Protein AF-A0A1G2RWR7-F1 (afdb_monomer_lite)

Structure (mmCIF, N/CA/C/O backbone):
data_AF-A0A1G2RWR7-F1
#
_entry.id   AF-A0A1G2RWR7-F1
#
loop_
_atom_site.group_PDB
_atom_site.id
_atom_site.type_symbol
_atom_site.label_atom_id
_atom_site.label_alt_id
_atom_site.label_comp_id
_atom_site.label_asym_id
_atom_site.label_entity_id
_atom_site.label_seq_id
_atom_site.pdbx_PDB_ins_code
_atom_site.Cartn_x
_atom_site.Cartn_y
_atom_site.Cartn_z
_atom_site.occupancy
_atom_site.B_iso_or_equiv
_atom_site.auth_seq_id
_atom_site.auth_comp_id
_atom_site.auth_asym_id
_atom_site.auth_atom_id
_atom_site.pdbx_PDB_model_num
ATOM 1 N N . MET A 1 1 ? 16.347 -1.380 3.969 1.00 46.69 1 MET A N 1
ATOM 2 C CA . MET A 1 1 ? 15.024 -1.691 3.380 1.00 46.69 1 MET A CA 1
ATOM 3 C C . MET A 1 1 ? 14.481 -0.412 2.769 1.00 46.69 1 MET A C 1
ATOM 5 O O . MET A 1 1 ? 14.583 0.623 3.415 1.00 46.69 1 MET A O 1
ATOM 9 N N . ALA A 1 2 ? 14.021 -0.449 1.518 1.00 48.72 2 ALA A N 1
ATOM 10 C CA . ALA A 1 2 ? 13.491 0.734 0.842 1.00 48.72 2 ALA A CA 1
ATOM 11 C C . ALA A 1 2 ? 12.108 1.077 1.420 1.00 48.72 2 ALA A C 1
ATOM 13 O O . ALA A 1 2 ? 11.213 0.237 1.399 1.00 48.72 2 ALA A O 1
ATOM 14 N N . ASN A 1 3 ? 11.941 2.290 1.952 1.00 57.56 3 ASN A N 1
ATOM 15 C CA . ASN A 1 3 ? 10.627 2.796 2.345 1.00 57.56 3 ASN A CA 1
ATOM 16 C C . ASN A 1 3 ? 9.786 2.991 1.080 1.00 57.56 3 ASN A C 1
ATOM 18 O O . ASN A 1 3 ? 10.165 3.758 0.195 1.00 57.56 3 ASN A O 1
ATOM 22 N N . LEU A 1 4 ? 8.658 2.289 0.987 1.00 66.19 4 LEU A N 1
ATOM 23 C CA . LEU A 1 4 ? 7.711 2.469 -0.105 1.00 66.19 4 LEU A CA 1
ATOM 24 C C . LEU A 1 4 ? 6.990 3.812 0.076 1.00 66.19 4 LEU A C 1
ATOM 26 O O . LEU A 1 4 ? 6.202 3.975 1.007 1.00 66.19 4 LEU A O 1
ATOM 30 N N . ASP A 1 5 ? 7.245 4.763 -0.818 1.00 78.06 5 ASP A N 1
ATOM 31 C CA . ASP A 1 5 ? 6.477 6.005 -0.895 1.00 78.06 5 ASP A CA 1
ATOM 32 C C . ASP A 1 5 ? 5.086 5.716 -1.492 1.00 78.06 5 ASP A C 1
ATOM 34 O O . ASP A 1 5 ? 4.953 5.303 -2.649 1.00 78.06 5 ASP A O 1
ATOM 38 N N . ILE A 1 6 ? 4.045 5.917 -0.680 1.00 74.75 6 ILE A N 1
ATOM 39 C CA . ILE A 1 6 ? 2.643 5.616 -1.010 1.00 74.75 6 ILE A CA 1
ATOM 40 C C . ILE A 1 6 ? 2.129 6.495 -2.161 1.00 74.75 6 ILE A C 1
ATOM 42 O O . ILE A 1 6 ? 1.354 6.018 -3.001 1.00 74.75 6 ILE A O 1
ATOM 46 N N . ASN A 1 7 ? 2.570 7.753 -2.235 1.00 80.00 7 ASN A N 1
ATOM 47 C CA . ASN A 1 7 ? 2.138 8.679 -3.282 1.00 80.00 7 ASN A CA 1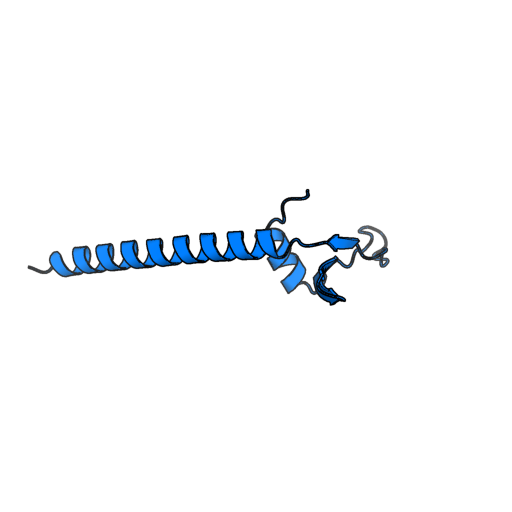
ATOM 48 C C . ASN A 1 7 ? 2.726 8.243 -4.623 1.00 80.00 7 ASN A C 1
ATOM 50 O O . ASN A 1 7 ? 1.998 8.028 -5.594 1.00 80.00 7 ASN A O 1
ATOM 54 N N . ARG A 1 8 ? 4.033 7.964 -4.632 1.00 81.06 8 ARG A N 1
ATOM 55 C CA . ARG A 1 8 ? 4.731 7.451 -5.815 1.00 81.06 8 ARG A CA 1
ATOM 56 C C . ARG A 1 8 ? 4.167 6.108 -6.285 1.00 81.06 8 ARG A C 1
ATOM 58 O O . ARG A 1 8 ? 4.012 5.898 -7.487 1.00 81.06 8 ARG A O 1
ATOM 65 N N . TYR A 1 9 ? 3.831 5.204 -5.362 1.00 81.00 9 TYR A N 1
ATOM 66 C CA . TYR A 1 9 ? 3.173 3.937 -5.698 1.00 81.00 9 TYR A CA 1
ATOM 67 C C . TYR A 1 9 ? 1.844 4.165 -6.432 1.00 81.00 9 TYR A C 1
ATOM 69 O O . TYR A 1 9 ? 1.612 3.565 -7.483 1.00 81.00 9 TYR A O 1
ATOM 77 N N . SER A 1 10 ? 0.990 5.041 -5.897 1.00 81.69 10 SER A N 1
ATOM 78 C CA . SER A 1 10 ? -0.342 5.313 -6.448 1.00 81.69 10 SER A CA 1
ATOM 79 C C . SER A 1 10 ? -0.263 5.920 -7.851 1.00 81.69 10 SER A C 1
ATOM 81 O O . SER A 1 10 ? -0.985 5.491 -8.753 1.00 81.69 10 SER A O 1
ATOM 83 N N . GLU A 1 11 ? 0.673 6.843 -8.073 1.00 85.00 11 GLU A N 1
ATOM 84 C CA . GLU A 1 11 ? 0.929 7.435 -9.390 1.00 85.00 11 GLU A CA 1
ATOM 85 C C . GLU A 1 11 ? 1.400 6.402 -10.421 1.00 85.00 11 GLU A C 1
ATOM 87 O O . GLU A 1 11 ? 0.880 6.342 -11.538 1.00 85.00 11 GLU A O 1
ATOM 92 N N . LEU A 1 12 ? 2.376 5.564 -10.061 1.00 84.81 12 LEU A N 1
ATOM 93 C CA . LEU A 1 12 ? 2.890 4.519 -10.953 1.00 84.81 12 LEU A CA 1
ATOM 94 C C . LEU A 1 12 ? 1.830 3.443 -11.231 1.00 84.81 12 LEU A C 1
ATOM 96 O O . LEU A 1 12 ? 1.763 2.892 -12.333 1.00 84.81 12 LEU A O 1
ATOM 100 N N . LYS A 1 13 ? 0.949 3.177 -10.261 1.00 84.19 13 LYS A N 1
ATOM 101 C CA . LYS A 1 13 ? -0.189 2.271 -10.430 1.00 84.19 13 LYS A CA 1
ATOM 102 C C . LYS A 1 13 ? -1.217 2.815 -11.406 1.00 84.19 13 LYS A C 1
ATOM 104 O O . LYS A 1 13 ? -1.631 2.070 -12.292 1.00 84.19 13 LYS A O 1
ATOM 109 N N . ALA A 1 14 ? -1.571 4.093 -11.293 1.00 83.81 14 ALA A N 1
ATOM 110 C CA . ALA A 1 14 ? -2.468 4.759 -12.235 1.00 83.81 14 ALA A CA 1
ATOM 111 C C . ALA A 1 14 ? -1.905 4.755 -13.668 1.00 83.81 14 ALA A C 1
ATOM 113 O O . ALA A 1 14 ? -2.649 4.564 -14.625 1.00 83.81 14 ALA A O 1
ATOM 114 N N . LYS A 1 15 ? -0.580 4.882 -13.813 1.00 85.94 15 LYS A N 1
ATOM 115 C CA . LYS A 1 15 ? 0.125 4.801 -15.105 1.00 85.94 15 LYS A CA 1
ATOM 116 C C . LYS A 1 15 ? 0.264 3.374 -15.657 1.00 85.94 15 LYS A C 1
ATOM 118 O O . LYS A 1 15 ? 0.778 3.202 -16.757 1.00 85.94 15 LYS A O 1
ATOM 123 N N . GLY A 1 16 ? -0.137 2.343 -14.909 1.00 83.81 16 GLY A N 1
ATOM 124 C CA . GLY A 1 16 ? 0.005 0.941 -15.321 1.00 83.81 16 GLY A CA 1
ATOM 125 C C . GLY A 1 16 ? 1.455 0.442 -15.381 1.00 83.81 16 GLY A C 1
ATOM 126 O O . GLY A 1 16 ? 1.716 -0.633 -15.926 1.00 83.81 16 GLY A O 1
ATOM 127 N N . THR A 1 17 ? 2.402 1.196 -14.818 1.00 86.31 17 THR A N 1
ATOM 128 C CA . THR A 1 17 ? 3.830 0.851 -14.807 1.00 86.31 17 THR A CA 1
ATOM 129 C C . THR A 1 17 ? 4.218 0.019 -13.594 1.00 86.31 17 THR A C 1
ATOM 131 O O . THR A 1 17 ? 5.337 -0.473 -13.538 1.00 86.31 17 THR A O 1
ATOM 134 N N . ILE A 1 18 ? 3.310 -0.188 -12.636 1.00 87.38 18 ILE A N 1
ATOM 135 C CA . ILE A 1 18 ? 3.564 -1.013 -11.454 1.00 87.38 18 ILE A CA 1
ATOM 136 C C . ILE A 1 18 ? 2.463 -2.051 -11.225 1.00 87.38 18 ILE A C 1
ATOM 138 O O . ILE A 1 18 ? 1.262 -1.803 -11.394 1.00 87.38 18 ILE A O 1
ATOM 142 N N . SER A 1 19 ? 2.864 -3.240 -10.798 1.00 84.94 19 SER A N 1
ATOM 143 C CA . SER A 1 19 ? 1.963 -4.346 -10.489 1.00 84.94 19 SER A CA 1
ATOM 144 C C . SER A 1 19 ? 2.388 -5.060 -9.209 1.00 84.94 19 SER A C 1
ATOM 146 O O . SER A 1 19 ? 3.531 -4.963 -8.778 1.00 84.94 19 SER A O 1
ATOM 148 N N . LEU A 1 20 ? 1.431 -5.721 -8.556 1.00 85.00 20 LEU A N 1
ATOM 149 C CA . LEU A 1 20 ? 1.692 -6.567 -7.396 1.00 85.00 20 LEU A CA 1
ATOM 150 C C . LEU A 1 20 ? 1.451 -8.006 -7.822 1.00 85.00 20 LEU A C 1
ATOM 152 O O . LEU A 1 20 ? 0.369 -8.324 -8.319 1.00 85.00 20 LEU A O 1
ATOM 156 N N . ILE A 1 21 ? 2.447 -8.857 -7.615 1.00 84.25 21 ILE A N 1
ATOM 157 C CA . ILE A 1 21 ? 2.385 -10.278 -7.937 1.00 84.25 21 ILE A CA 1
ATOM 158 C C . ILE A 1 21 ? 2.517 -11.061 -6.638 1.00 84.25 21 ILE A C 1
ATOM 160 O O . ILE A 1 21 ? 3.395 -10.799 -5.815 1.00 84.25 21 ILE A O 1
ATOM 164 N N . LYS A 1 22 ? 1.623 -12.030 -6.443 1.00 79.38 22 LYS A N 1
ATOM 165 C CA . LYS A 1 22 ? 1.690 -12.977 -5.332 1.00 79.38 22 LYS A CA 1
ATOM 166 C C . LYS A 1 22 ? 2.232 -14.300 -5.859 1.00 79.38 22 LYS A C 1
ATOM 168 O O . LYS A 1 22 ? 1.586 -14.928 -6.692 1.00 79.38 22 LYS A O 1
ATOM 173 N N . ALA A 1 23 ? 3.380 -14.733 -5.353 1.00 70.00 23 ALA A N 1
ATOM 174 C CA . ALA A 1 23 ? 4.009 -15.992 -5.739 1.00 70.00 23 ALA A CA 1
ATOM 175 C C . ALA A 1 23 ? 4.535 -16.711 -4.493 1.00 70.00 23 ALA A C 1
ATOM 177 O O . ALA A 1 23 ? 5.256 -16.123 -3.692 1.00 70.00 23 ALA A O 1
ATOM 178 N N . GLY A 1 24 ? 4.144 -17.973 -4.297 1.00 64.19 24 GLY A N 1
ATOM 179 C CA . GLY A 1 24 ? 4.735 -18.837 -3.263 1.00 64.19 24 GLY A CA 1
ATOM 180 C C . GLY A 1 24 ? 4.677 -18.300 -1.824 1.00 64.19 24 GLY A C 1
ATOM 181 O O . GLY A 1 24 ? 5.588 -18.550 -1.049 1.00 64.19 24 GLY A O 1
ATOM 182 N N . GLY A 1 25 ? 3.643 -17.532 -1.463 1.00 67.50 25 GLY A N 1
ATOM 183 C CA . GLY A 1 25 ? 3.507 -16.930 -0.125 1.00 67.50 25 GLY A CA 1
ATOM 184 C C . GLY A 1 25 ? 4.185 -15.565 0.045 1.00 67.50 25 GLY A C 1
ATOM 185 O O . GLY A 1 25 ? 3.990 -14.919 1.073 1.00 67.50 25 GLY A O 1
ATOM 186 N N . VAL A 1 26 ? 4.898 -15.088 -0.974 1.00 71.56 26 VAL A N 1
ATOM 187 C CA . VAL A 1 26 ? 5.517 -13.761 -1.018 1.00 71.56 26 VAL A CA 1
ATOM 188 C C . VAL A 1 26 ? 4.672 -12.830 -1.888 1.00 71.56 26 VAL A C 1
ATOM 190 O O . VAL A 1 26 ? 4.022 -13.260 -2.845 1.00 71.56 26 VAL A O 1
ATOM 193 N N . VAL A 1 27 ? 4.660 -11.544 -1.538 1.00 79.62 27 VAL A N 1
ATOM 194 C CA . VAL A 1 27 ? 4.135 -10.478 -2.395 1.00 79.62 27 VAL A CA 1
ATOM 195 C C . VAL A 1 27 ? 5.313 -9.663 -2.906 1.00 79.62 27 VAL A C 1
ATOM 197 O O . VAL A 1 27 ? 6.145 -9.213 -2.121 1.00 79.62 27 VAL A O 1
ATOM 200 N N . ALA A 1 28 ? 5.385 -9.494 -4.220 1.00 83.06 28 ALA A N 1
ATOM 201 C CA . ALA A 1 28 ? 6.395 -8.696 -4.891 1.00 83.06 28 ALA A CA 1
ATOM 202 C C . ALA A 1 28 ? 5.732 -7.547 -5.648 1.00 83.06 28 ALA A C 1
ATOM 204 O O . ALA A 1 28 ? 4.648 -7.695 -6.218 1.00 83.06 28 ALA A O 1
ATOM 205 N N . LEU A 1 29 ? 6.395 -6.403 -5.645 1.00 84.75 29 LEU A N 1
ATOM 206 C CA . LEU A 1 29 ? 6.054 -5.244 -6.445 1.00 84.75 29 LEU A CA 1
ATOM 207 C C . LEU A 1 29 ? 6.949 -5.259 -7.682 1.00 84.75 29 LEU A C 1
ATOM 209 O O . LEU A 1 29 ? 8.168 -5.324 -7.565 1.00 84.75 29 LEU A O 1
ATOM 213 N N . VAL A 1 30 ? 6.330 -5.246 -8.856 1.00 87.62 30 VAL A N 1
ATOM 214 C CA . VAL A 1 30 ? 7.011 -5.291 -10.150 1.00 87.62 30 VAL A CA 1
ATOM 215 C C . VAL A 1 30 ? 6.789 -3.966 -10.851 1.00 87.62 30 VAL A C 1
ATOM 217 O O . VAL A 1 30 ? 5.642 -3.593 -11.116 1.00 87.62 30 VAL A O 1
ATOM 220 N N . GLN A 1 31 ? 7.874 -3.256 -11.134 1.00 88.38 31 GLN A N 1
ATOM 221 C CA . GLN A 1 31 ? 7.862 -1.974 -11.819 1.00 88.38 31 GLN A CA 1
ATOM 222 C C . GLN A 1 31 ? 8.456 -2.115 -13.221 1.00 88.38 31 GLN A C 1
ATOM 224 O O . GLN A 1 31 ? 9.627 -2.447 -13.395 1.00 88.38 31 GLN A O 1
ATOM 229 N N . LYS A 1 32 ? 7.647 -1.785 -14.225 1.00 89.06 32 LYS A N 1
ATOM 230 C CA . LYS A 1 32 ? 8.082 -1.595 -15.604 1.00 89.06 32 LYS A CA 1
ATOM 231 C C . LYS A 1 32 ? 8.923 -0.334 -15.691 1.00 89.06 32 LYS A C 1
ATOM 233 O O . LYS A 1 32 ? 8.517 0.731 -15.214 1.00 89.06 32 LYS A O 1
ATOM 238 N N . ARG A 1 33 ? 10.085 -0.461 -16.315 1.00 85.62 33 ARG A N 1
ATOM 239 C CA . ARG A 1 33 ? 11.023 0.636 -16.515 1.00 85.62 33 ARG A CA 1
ATOM 240 C C . ARG A 1 33 ? 11.204 0.879 -18.001 1.00 85.62 33 ARG A C 1
ATOM 242 O O . ARG A 1 33 ? 11.191 -0.056 -18.793 1.00 85.62 33 ARG A O 1
ATOM 249 N N . PHE A 1 34 ? 11.374 2.143 -18.345 1.00 86.75 34 PHE A N 1
ATOM 250 C CA . PHE A 1 34 ? 11.634 2.586 -19.703 1.00 86.75 34 PHE A CA 1
ATOM 251 C C . PHE A 1 34 ? 12.817 3.539 -19.665 1.00 86.75 34 PHE A C 1
ATOM 253 O O . PHE A 1 34 ? 12.963 4.296 -18.698 1.00 86.75 34 PHE A O 1
ATOM 260 N N . ASP A 1 35 ? 13.658 3.468 -20.684 1.00 85.69 35 ASP A N 1
ATOM 261 C CA . ASP A 1 35 ? 14.687 4.468 -20.910 1.00 85.69 35 ASP A CA 1
ATOM 262 C C . ASP A 1 35 ? 14.025 5.803 -21.279 1.00 85.69 35 ASP A C 1
ATOM 264 O O . ASP A 1 35 ? 13.078 5.848 -22.067 1.00 85.69 35 ASP A O 1
ATOM 268 N N . THR A 1 36 ? 14.472 6.893 -20.661 1.00 81.25 36 THR A N 1
ATOM 269 C CA . THR A 1 36 ? 13.850 8.212 -20.829 1.00 81.25 36 THR A CA 1
ATOM 270 C C . THR A 1 36 ? 14.201 8.887 -22.150 1.00 81.25 36 THR A C 1
ATOM 272 O O . THR A 1 36 ? 13.469 9.785 -22.562 1.00 81.25 36 THR A O 1
ATOM 275 N N . GLU A 1 37 ? 15.293 8.484 -22.800 1.00 83.75 37 GLU A N 1
ATOM 276 C CA . GLU A 1 37 ? 15.762 9.063 -24.062 1.00 83.75 37 GLU A CA 1
ATOM 277 C C . GLU A 1 37 ? 15.317 8.222 -25.262 1.00 83.75 37 GLU A C 1
ATOM 279 O O . GLU A 1 37 ? 14.830 8.775 -26.249 1.00 83.75 37 GLU A O 1
ATOM 284 N N . SER A 1 38 ? 15.435 6.893 -25.176 1.00 84.94 38 SER A N 1
ATOM 285 C CA . SER A 1 38 ? 15.090 5.982 -26.275 1.00 84.94 38 SER A CA 1
ATOM 286 C C . SER A 1 38 ? 13.661 5.435 -26.206 1.00 84.94 38 SER A C 1
ATOM 288 O O . SER A 1 38 ? 13.136 4.960 -27.213 1.00 84.94 38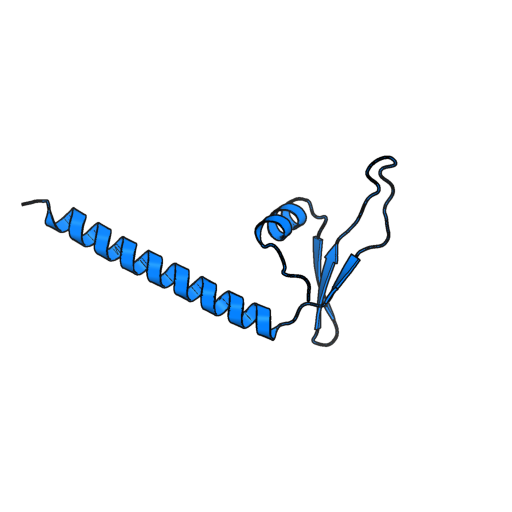 SER A O 1
ATOM 290 N N . GLY A 1 39 ? 13.012 5.487 -25.037 1.00 83.38 39 GLY A N 1
ATOM 291 C CA . GLY A 1 39 ? 11.699 4.873 -24.812 1.00 83.38 39 GLY A CA 1
ATOM 292 C C . GLY A 1 39 ? 11.728 3.341 -24.778 1.00 83.38 39 GLY A C 1
ATOM 293 O O . GLY A 1 39 ? 10.672 2.708 -24.698 1.00 83.38 39 GLY A O 1
ATOM 294 N N . GLU A 1 40 ? 12.912 2.730 -24.834 1.00 89.19 40 GLU A N 1
ATOM 295 C CA . GLU A 1 40 ? 13.058 1.279 -24.818 1.00 89.19 40 GLU A CA 1
ATOM 296 C C . GLU A 1 40 ? 12.691 0.695 -23.452 1.00 89.19 40 GLU A C 1
ATOM 298 O O . GLU A 1 40 ? 12.944 1.285 -22.398 1.00 89.19 40 GLU A O 1
ATOM 303 N N . ALA A 1 41 ? 12.083 -0.492 -23.464 1.00 87.12 41 ALA A N 1
ATOM 304 C CA . ALA A 1 41 ? 11.759 -1.212 -22.242 1.00 87.12 41 ALA A CA 1
ATOM 305 C C . ALA A 1 41 ? 13.046 -1.717 -21.575 1.00 87.12 41 ALA A C 1
ATOM 307 O O . ALA A 1 41 ? 13.811 -2.483 -22.159 1.00 87.12 41 ALA A O 1
ATOM 308 N N . LEU A 1 42 ? 13.254 -1.310 -20.327 1.00 88.56 42 LEU A N 1
ATOM 309 C CA . LEU A 1 42 ? 14.336 -1.794 -19.479 1.00 88.56 42 LEU A CA 1
ATOM 310 C C . LEU A 1 42 ? 13.869 -3.020 -18.678 1.00 88.56 42 LEU A C 1
ATOM 312 O O . LEU A 1 42 ? 12.661 -3.212 -18.497 1.00 88.56 42 LEU A O 1
ATOM 316 N N . PRO A 1 43 ? 14.804 -3.835 -18.149 1.00 88.31 43 PRO A N 1
ATOM 317 C CA . PRO A 1 43 ? 14.462 -4.924 -17.243 1.00 88.31 43 PRO A CA 1
ATOM 318 C C . PRO A 1 43 ? 13.568 -4.448 -16.095 1.00 88.31 43 PRO A C 1
ATOM 320 O O . PRO A 1 43 ? 13.811 -3.398 -15.490 1.00 88.31 43 PRO A O 1
ATOM 323 N N . GLU A 1 44 ? 12.525 -5.226 -15.807 1.00 87.62 44 GLU A N 1
ATOM 324 C CA . GLU A 1 44 ? 11.589 -4.914 -14.733 1.00 87.62 44 GLU A CA 1
ATOM 325 C C . GLU A 1 44 ? 12.295 -4.950 -13.376 1.00 87.62 44 GLU A C 1
ATOM 327 O O . GLU A 1 44 ? 13.109 -5.829 -13.083 1.00 87.62 44 GLU A O 1
ATOM 332 N N . GLU A 1 45 ? 11.956 -3.990 -12.524 1.00 85.50 45 GLU A N 1
ATOM 333 C CA . GLU A 1 45 ? 12.459 -3.937 -11.160 1.00 85.50 45 GLU A CA 1
ATOM 334 C C . GLU A 1 45 ? 11.499 -4.690 -10.238 1.00 85.50 45 GLU A C 1
ATOM 336 O O . GLU A 1 45 ? 10.310 -4.368 -10.168 1.00 85.50 45 GLU A O 1
ATOM 341 N N . VAL A 1 46 ? 12.013 -5.706 -9.540 1.00 83.69 46 VAL A N 1
ATOM 342 C CA . VAL A 1 46 ? 11.235 -6.541 -8.618 1.00 83.69 46 VAL A CA 1
ATOM 343 C C . VAL A 1 46 ? 11.647 -6.236 -7.186 1.00 83.69 46 VAL A C 1
ATOM 345 O O . VAL A 1 46 ? 12.773 -6.504 -6.771 1.00 83.69 46 VAL A O 1
ATOM 348 N N . ILE A 1 47 ? 10.706 -5.708 -6.411 1.00 81.94 47 ILE A N 1
ATOM 349 C CA . ILE A 1 47 ? 10.896 -5.341 -5.010 1.00 81.94 47 ILE A CA 1
ATOM 350 C C . ILE A 1 47 ? 10.088 -6.310 -4.149 1.00 81.94 47 ILE A C 1
ATOM 352 O O . ILE A 1 47 ? 8.863 -6.394 -4.258 1.00 81.94 47 ILE A O 1
ATOM 356 N N . GLY A 1 48 ? 10.767 -7.058 -3.279 1.00 79.25 48 GLY A N 1
ATOM 357 C CA . GLY A 1 48 ? 10.108 -7.924 -2.302 1.00 79.25 48 GLY A CA 1
ATOM 358 C C . GLY A 1 48 ? 9.380 -7.098 -1.243 1.00 79.25 48 GLY A C 1
ATOM 359 O O . GLY A 1 48 ? 9.954 -6.161 -0.689 1.00 79.25 48 GLY A O 1
ATOM 360 N N . VAL A 1 49 ? 8.127 -7.446 -0.947 1.00 77.69 49 VAL A N 1
ATOM 361 C CA . VAL A 1 49 ? 7.310 -6.717 0.027 1.00 77.69 49 VAL A CA 1
ATOM 362 C C . VAL A 1 49 ? 7.048 -7.577 1.259 1.00 77.69 49 VAL A C 1
ATOM 364 O O . VAL A 1 49 ? 6.528 -8.692 1.170 1.00 77.69 49 VAL A O 1
ATOM 367 N N . ASN A 1 50 ? 7.377 -7.041 2.435 1.00 79.31 50 ASN A N 1
ATOM 368 C CA . ASN A 1 50 ? 7.108 -7.702 3.704 1.00 79.31 50 ASN A CA 1
ATOM 369 C C . ASN A 1 50 ? 5.625 -7.551 4.086 1.00 79.31 50 ASN A C 1
ATOM 371 O O . ASN A 1 50 ? 5.149 -6.474 4.448 1.00 79.31 50 ASN A O 1
ATOM 375 N N . LEU A 1 51 ? 4.884 -8.660 4.042 1.00 77.50 51 LEU A N 1
ATOM 376 C CA . LEU A 1 51 ? 3.461 -8.693 4.389 1.00 77.50 51 LEU A CA 1
ATOM 377 C C . LEU A 1 51 ? 3.170 -8.280 5.837 1.00 77.50 51 LEU A C 1
ATOM 379 O O . LEU A 1 51 ? 2.077 -7.782 6.109 1.00 77.50 51 LEU A O 1
ATOM 383 N N . LYS A 1 52 ? 4.107 -8.505 6.765 1.00 81.25 52 LYS A N 1
ATOM 384 C CA . LYS A 1 52 ? 3.928 -8.120 8.168 1.00 81.25 52 LYS A CA 1
ATOM 385 C C . LYS A 1 52 ? 3.920 -6.597 8.307 1.00 81.25 52 LYS A C 1
ATOM 387 O O . LYS A 1 52 ? 2.957 -6.050 8.834 1.00 81.25 52 LYS A O 1
ATOM 392 N N . GLU A 1 53 ? 4.920 -5.931 7.736 1.00 79.56 53 GLU A N 1
ATOM 393 C CA . GLU A 1 53 ? 5.034 -4.465 7.737 1.00 79.56 53 GLU A CA 1
ATOM 394 C C . GLU A 1 53 ? 3.838 -3.805 7.036 1.00 79.56 53 GLU A C 1
ATOM 396 O O . GLU A 1 53 ? 3.271 -2.842 7.548 1.00 79.56 53 GLU A O 1
ATOM 401 N N . LEU A 1 54 ? 3.367 -4.368 5.914 1.00 78.25 54 LEU A N 1
ATOM 402 C CA . LEU A 1 54 ? 2.157 -3.875 5.243 1.00 78.25 54 LEU A CA 1
ATOM 403 C C . LEU A 1 54 ? 0.901 -3.974 6.118 1.00 78.25 54 LEU A C 1
ATOM 405 O O . LEU A 1 54 ? 0.047 -3.086 6.081 1.00 78.25 54 LEU A O 1
ATOM 409 N N . ARG A 1 55 ? 0.749 -5.059 6.886 1.00 83.56 55 ARG A N 1
ATOM 410 C CA . ARG A 1 55 ? -0.399 -5.233 7.788 1.00 83.56 55 ARG A CA 1
ATOM 411 C C . ARG A 1 55 ? -0.354 -4.248 8.949 1.00 83.56 55 ARG A C 1
ATOM 413 O O . ARG A 1 55 ? -1.391 -3.683 9.286 1.00 83.56 55 ARG A O 1
ATOM 420 N N . GLU A 1 56 ? 0.824 -4.027 9.521 1.00 84.00 56 GLU A N 1
ATOM 421 C CA . GLU A 1 56 ? 1.038 -3.038 10.582 1.00 84.00 56 GLU A CA 1
ATOM 422 C C . GLU A 1 56 ? 0.744 -1.619 10.078 1.00 84.00 56 GLU A C 1
ATOM 424 O O . GLU A 1 56 ? -0.008 -0.878 10.715 1.00 84.00 56 GLU A O 1
ATOM 429 N N . LEU A 1 57 ? 1.233 -1.272 8.883 1.00 80.31 57 LEU A N 1
ATOM 430 C CA . LEU A 1 57 ? 0.934 0.005 8.237 1.00 80.31 57 LEU A CA 1
ATOM 431 C C . LEU A 1 57 ? -0.570 0.175 7.977 1.00 80.31 57 LEU A C 1
ATOM 433 O O . LEU A 1 57 ? -1.126 1.231 8.275 1.00 80.31 57 LEU A O 1
ATOM 437 N N . ARG A 1 58 ? -1.252 -0.869 7.482 1.00 82.75 58 ARG A N 1
ATOM 438 C CA . ARG A 1 58 ? -2.712 -0.847 7.292 1.00 82.75 58 ARG A CA 1
ATOM 439 C C . ARG A 1 58 ? -3.444 -0.590 8.608 1.00 82.75 58 ARG A C 1
ATOM 441 O O . ARG A 1 58 ? -4.341 0.245 8.633 1.00 82.75 58 ARG A O 1
ATOM 448 N N . ALA A 1 59 ? -3.082 -1.290 9.682 1.00 84.94 59 ALA A N 1
ATOM 449 C CA . ALA A 1 59 ? -3.713 -1.109 10.988 1.00 84.94 59 ALA A CA 1
ATOM 450 C C . ALA A 1 59 ? -3.528 0.325 11.512 1.00 84.94 59 ALA A C 1
ATOM 452 O O . ALA A 1 59 ? -4.490 0.937 11.976 1.00 84.94 59 ALA A O 1
ATOM 453 N N . LYS A 1 60 ? -2.323 0.890 11.358 1.00 85.38 60 LYS A N 1
ATOM 454 C CA . LYS A 1 60 ? -2.030 2.283 11.717 1.00 85.38 60 LYS A CA 1
ATOM 455 C C . LYS A 1 60 ? -2.901 3.274 10.940 1.00 85.38 60 LYS A C 1
ATOM 457 O O . LYS A 1 60 ? -3.501 4.151 11.554 1.00 85.38 60 LYS A O 1
ATOM 462 N N . LEU A 1 61 ? -2.987 3.126 9.616 1.00 82.38 61 LEU A N 1
ATOM 463 C CA . LEU A 1 61 ? -3.786 4.012 8.761 1.00 82.38 61 LEU A CA 1
ATOM 464 C C . LEU A 1 61 ? -5.280 3.943 9.105 1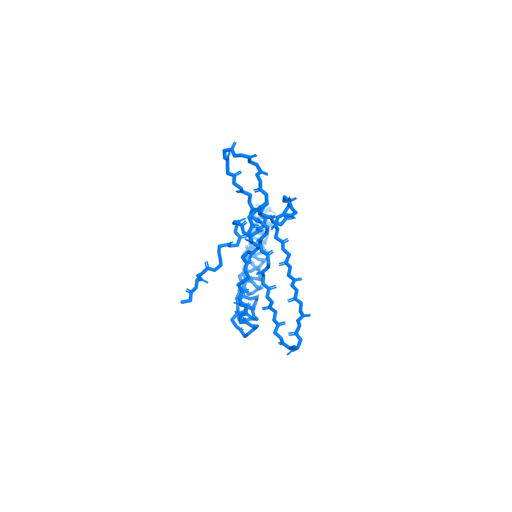.00 82.38 61 LEU A C 1
ATOM 466 O O . LEU A 1 61 ? -5.932 4.977 9.201 1.00 82.38 61 LEU A O 1
ATOM 470 N N . VAL A 1 62 ? -5.814 2.744 9.357 1.00 87.56 62 VAL A N 1
ATOM 471 C CA . VAL A 1 62 ? -7.209 2.570 9.797 1.00 87.56 62 VAL A CA 1
ATOM 472 C C . VAL A 1 62 ? -7.457 3.268 11.137 1.00 87.56 62 VAL A C 1
ATOM 474 O O . VAL A 1 62 ? -8.464 3.953 11.284 1.00 87.56 62 VAL A O 1
ATOM 477 N N . GLY A 1 63 ? -6.530 3.155 12.093 1.00 87.25 63 GLY A N 1
ATOM 478 C CA . GLY A 1 63 ? -6.631 3.862 13.374 1.00 87.25 63 GLY A CA 1
ATOM 479 C C . GLY A 1 63 ? -6.623 5.388 13.227 1.00 87.25 63 GLY A C 1
ATOM 480 O O . GLY A 1 63 ? -7.374 6.077 13.914 1.00 87.25 63 GLY A O 1
ATOM 481 N N . GLN A 1 64 ? -5.817 5.924 12.303 1.00 85.69 64 GLN A N 1
ATOM 482 C CA . GLN A 1 64 ? -5.797 7.360 12.002 1.00 85.69 64 GLN A CA 1
ATOM 483 C C . GLN A 1 64 ? -7.122 7.842 11.401 1.00 85.69 64 GLN A C 1
ATOM 485 O O . GLN A 1 64 ? -7.622 8.879 11.826 1.00 85.69 64 GLN A O 1
ATOM 490 N N . ILE A 1 65 ? -7.708 7.084 10.468 1.00 87.62 65 ILE A N 1
ATOM 491 C CA . ILE A 1 65 ? -9.024 7.400 9.886 1.00 87.62 65 ILE A CA 1
ATOM 492 C C . ILE A 1 65 ? -10.102 7.396 10.971 1.00 87.62 65 ILE A C 1
ATOM 494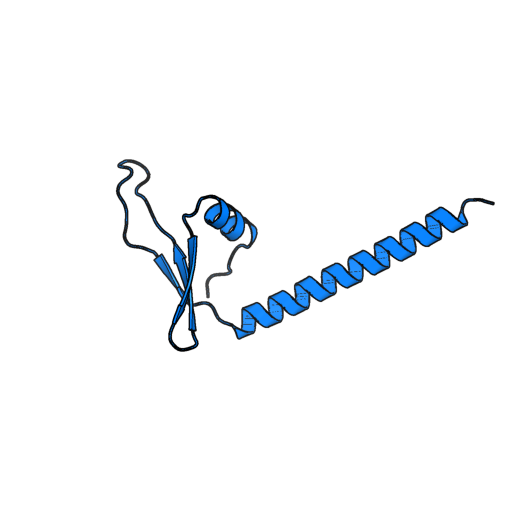 O O . ILE A 1 65 ? -10.811 8.381 11.115 1.00 87.62 65 ILE A O 1
ATOM 498 N N . ALA A 1 66 ? -10.158 6.349 11.799 1.00 87.12 66 ALA A N 1
ATOM 499 C CA . ALA A 1 66 ? -11.140 6.271 12.881 1.00 87.12 66 ALA A CA 1
ATOM 500 C C . ALA A 1 66 ? -11.016 7.446 13.867 1.00 87.12 66 ALA A C 1
ATOM 502 O O . ALA A 1 66 ? -12.013 7.945 14.373 1.00 87.12 66 ALA A O 1
ATOM 503 N N . THR A 1 67 ? -9.790 7.914 14.122 1.00 86.88 67 THR A N 1
ATOM 504 C CA . THR A 1 67 ? -9.555 9.092 14.970 1.00 86.88 67 THR A CA 1
ATOM 505 C C . THR A 1 67 ? -10.068 10.370 14.304 1.00 86.88 67 THR A C 1
ATOM 507 O O . THR A 1 67 ? -10.666 11.204 14.975 1.00 86.88 67 THR A O 1
ATOM 510 N N . LEU A 1 68 ? -9.854 10.529 12.993 1.00 83.31 68 LEU A N 1
ATOM 511 C CA . LEU A 1 68 ? -10.396 11.659 12.234 1.00 83.31 68 LEU A CA 1
ATOM 512 C C . LEU A 1 68 ? -11.927 11.655 12.233 1.00 83.31 68 LEU A C 1
ATOM 514 O O . LEU A 1 68 ? -12.512 12.713 12.427 1.00 83.31 68 LEU A O 1
ATOM 518 N N . ASP A 1 69 ? -12.562 10.492 12.082 1.00 85.56 69 ASP A N 1
ATOM 519 C CA . ASP A 1 69 ? -14.024 10.364 12.131 1.00 85.56 69 ASP A CA 1
ATOM 520 C C . ASP A 1 69 ? -14.588 10.796 13.491 1.00 85.56 69 ASP A C 1
ATOM 522 O O . ASP A 1 69 ? -15.594 11.498 13.544 1.00 85.56 69 ASP A O 1
ATOM 526 N N . VAL A 1 70 ? -13.916 10.437 14.592 1.00 83.44 70 VAL A N 1
ATOM 527 C CA . VAL A 1 70 ? -14.288 10.904 15.939 1.00 83.44 70 VAL A CA 1
ATOM 528 C C . VAL A 1 70 ? -14.154 12.420 16.046 1.00 83.44 70 VAL A C 1
ATOM 530 O O . VAL A 1 70 ? -15.084 13.082 16.487 1.00 83.44 70 VAL A O 1
ATOM 533 N 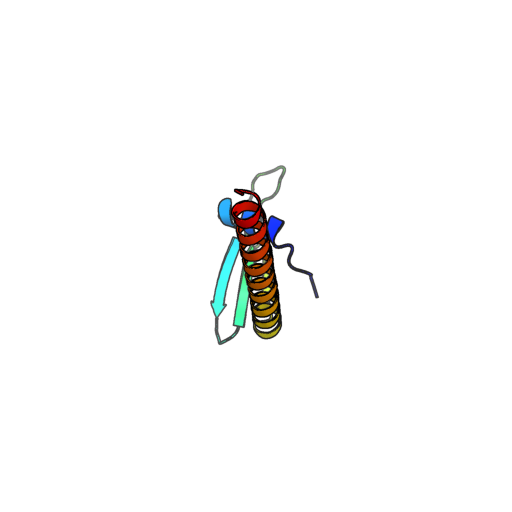N . VAL A 1 71 ? -13.034 12.988 15.589 1.00 78.88 71 VAL A N 1
ATOM 534 C CA . VAL A 1 71 ? -12.835 14.446 15.610 1.00 78.88 71 VAL A CA 1
ATOM 535 C C . VAL A 1 71 ? -13.893 15.165 14.769 1.00 78.88 71 VAL A C 1
ATOM 537 O O . VAL A 1 71 ? -14.371 16.221 15.174 1.00 78.88 71 VAL A O 1
ATOM 540 N N . LEU A 1 72 ? -14.271 14.612 13.613 1.00 85.38 72 LEU A N 1
ATOM 541 C CA . LEU A 1 72 ? -15.344 15.161 12.782 1.00 85.38 72 LEU A CA 1
ATOM 542 C C . LEU A 1 72 ? -16.698 15.092 13.494 1.00 85.38 72 LEU A C 1
ATOM 544 O O . LEU A 1 72 ? -17.406 16.093 13.507 1.00 85.38 72 LEU A O 1
ATOM 548 N N . ALA A 1 73 ? -17.020 13.968 14.138 1.00 81.69 73 ALA A N 1
ATOM 549 C CA . ALA A 1 73 ? -18.248 13.819 14.915 1.00 81.69 73 ALA A CA 1
ATOM 550 C C . ALA A 1 73 ? -18.318 14.820 16.083 1.00 81.69 73 ALA A C 1
ATOM 552 O O . ALA A 1 73 ? -19.341 15.481 16.255 1.00 81.69 73 ALA A O 1
ATOM 553 N N . ASP A 1 74 ? -17.219 15.002 16.822 1.00 82.12 74 ASP A N 1
ATOM 554 C CA . ASP A 1 74 ? -17.118 16.016 17.879 1.00 82.12 74 ASP A CA 1
ATOM 555 C C . ASP A 1 74 ? -17.298 17.436 17.305 1.00 82.12 74 ASP A C 1
ATOM 557 O O . ASP A 1 74 ? -17.972 18.281 17.899 1.00 82.12 74 ASP A O 1
ATOM 561 N N . CYS A 1 75 ? -16.719 17.725 16.130 1.00 78.81 75 CYS A N 1
ATOM 562 C CA . CYS A 1 75 ? -16.894 19.019 15.461 1.00 78.81 75 CYS A CA 1
ATOM 563 C C . CYS A 1 75 ? -18.351 19.257 15.038 1.00 78.81 75 CYS A C 1
ATOM 565 O O . CYS A 1 75 ? -18.858 20.368 15.217 1.00 78.81 75 CYS A O 1
ATOM 567 N N . ASP A 1 76 ? -19.024 18.235 14.507 1.00 84.50 76 ASP A N 1
ATOM 568 C CA . ASP A 1 76 ? -20.438 18.291 14.131 1.00 84.50 76 ASP A CA 1
ATOM 569 C C . ASP A 1 76 ? -21.334 18.502 15.361 1.00 84.50 76 ASP A C 1
ATOM 571 O O . ASP A 1 76 ? -22.254 19.322 15.318 1.00 84.50 76 ASP A O 1
ATOM 575 N N . GLU A 1 77 ? -21.036 17.840 16.485 1.00 78.00 77 GLU A N 1
ATOM 576 C CA . GLU A 1 77 ? -21.740 18.036 17.758 1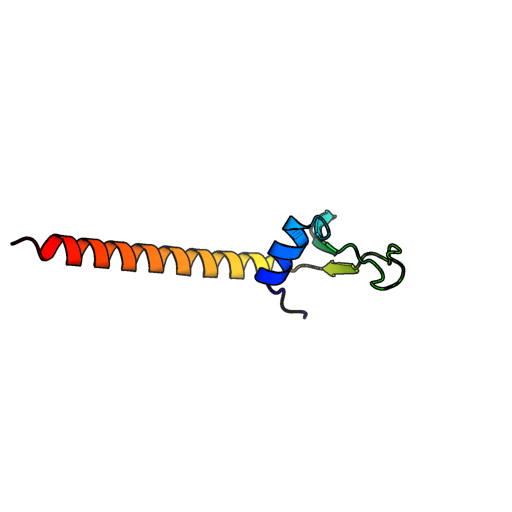.00 78.00 77 GLU A CA 1
ATOM 577 C C . GLU A 1 77 ? -21.569 19.472 18.278 1.00 78.00 77 GLU A C 1
ATOM 579 O O . GLU A 1 77 ? -22.548 20.130 18.646 1.00 78.00 77 GLU A O 1
ATOM 584 N N . VAL A 1 78 ? -20.347 20.016 18.233 1.00 79.38 78 VAL A N 1
ATOM 585 C CA . VAL A 1 78 ? -20.079 21.413 18.608 1.00 79.38 78 VAL A CA 1
ATOM 586 C C . VAL A 1 78 ? -20.838 22.388 17.704 1.00 79.38 78 VAL A C 1
ATOM 588 O O . VAL A 1 78 ? -21.423 23.352 18.207 1.00 79.38 78 VAL A O 1
ATOM 591 N N . LEU A 1 79 ? -20.861 22.159 16.389 1.00 75.94 79 LEU A N 1
ATOM 592 C CA . LEU A 1 79 ? -21.611 22.995 15.447 1.00 75.94 79 LEU A CA 1
ATOM 593 C C . LEU A 1 79 ? -23.122 22.922 15.697 1.00 75.94 79 LEU A C 1
ATOM 595 O O . LEU A 1 79 ? -23.785 23.960 15.683 1.00 75.94 79 LEU A O 1
ATOM 599 N N . ALA A 1 80 ? -23.654 21.735 15.992 1.00 70.50 80 ALA A N 1
ATOM 600 C CA . ALA A 1 80 ? -25.059 21.545 16.341 1.00 70.50 80 ALA A CA 1
ATOM 601 C C . ALA A 1 80 ? -25.428 22.220 17.678 1.00 70.50 80 ALA A C 1
ATOM 603 O O . ALA A 1 80 ? -26.515 22.781 17.808 1.00 70.50 80 ALA A O 1
ATOM 604 N N . SER A 1 81 ? -24.512 22.233 18.652 1.00 72.56 81 SER A N 1
ATOM 605 C CA . SER A 1 81 ? -24.731 22.826 19.982 1.00 72.56 81 SER A CA 1
ATOM 606 C C . SER A 1 81 ? -24.781 24.363 20.002 1.00 72.56 81 SER A C 1
ATOM 608 O O . SER A 1 81 ? -25.255 24.944 20.976 1.00 72.56 81 SER A O 1
ATOM 610 N N . LYS A 1 82 ? -24.328 25.042 18.934 1.00 57.78 82 LYS A N 1
ATOM 611 C CA . LYS A 1 82 ? -24.355 26.515 18.806 1.00 57.78 82 LYS A CA 1
ATOM 612 C C . LYS A 1 82 ? -25.647 27.082 18.201 1.00 57.78 82 LYS A C 1
ATOM 614 O O . LYS A 1 82 ? -25.707 28.278 17.925 1.00 57.78 82 LYS A O 1
ATOM 619 N N . VAL A 1 83 ? -26.673 26.255 18.004 1.00 51.88 83 VAL A N 1
ATOM 620 C CA . VAL A 1 83 ? -28.012 26.687 17.567 1.00 51.88 83 VAL A CA 1
ATOM 621 C C . VAL A 1 83 ? -28.966 26.721 18.769 1.00 51.88 83 VAL A C 1
ATOM 623 O O . VAL A 1 83 ? -29.927 25.961 18.813 1.00 51.88 83 VAL A O 1
ATOM 626 N N . VAL A 1 84 ? -28.681 27.584 19.753 1.00 46.72 84 VAL A N 1
ATOM 627 C CA . VAL A 1 84 ? -29.638 28.166 20.723 1.00 46.72 84 VAL A CA 1
ATOM 628 C C . VAL A 1 84 ? -29.136 29.552 21.111 1.00 46.72 84 VAL A C 1
ATOM 630 O O . VAL A 1 84 ? -27.938 29.660 21.457 1.00 46.72 84 VAL A O 1
#

Organism: NCBI:txid1802466

Sequence (84 aa):
MANLDINRYSELKAKGTISLIKAGGVVALVQKRFDTESGEALPEEVIGVNLKELRELRAKLVGQIATLDVVLADCDEVLASKVV

pLDDT: mean 79.93, std 9.48, range [46.69, 89.19]

Foldseek 3Di:
DDDDDPVVVVVQVVVVQWDWDDDPNWIKIWGWDADPPPRHTDDIDIHTDDPVVVVVVVVVVVVVVVVVVVVVVVVVVVVVVPPD

Secondary structure (DSSP, 8-state):
-----HHHHHHHHHTT-EEEEEETTEEEEEEEEE-TTT-PEEEEEEEEE-HHHHHHHHHHHHHHHHHHHHHHHHHHHHHHHT--

Radius of gyration: 20.26 Å; chains: 1; bounding box: 45×47×47 Å